Protein AF-A0A815PBP8-F1 (afdb_monomer)

Sequence (137 aa):
MIVTLVQGKPTQVRSSNNIKDYIKHLLSLTGIENEYERFLSFLKIYPPTDNAKMRALYDELFSTNAYVSDRIRLYTKYYTLDEIMELIAFYSSPLGKKSLQIANEINRQIEDIMFTKISDYIFTSAEHGYNIPLTEF

Radius of gyration: 24.68 Å; Cα contacts (8 Å, |Δi|>4): 61; chains: 1; bounding box: 82×46×59 Å

Secondary structure (DSSP, 8-state):
-----------SHHHHHHHHHHHHHHHHHTTHHHHHHHHHHHTT----SS-HHHHHHHHHHHSHHHHHHHHHHHHHHH--HHHHHHHHHHHHSHHHHHHHHHHHHHHHHHHHHHHHHHHHHHHHHHHTT---PPPP-

Mean predicted aligned error: 9.64 Å

Structure (mmCIF, N/CA/C/O backbone):
data_AF-A0A815PBP8-F1
#
_entry.id   AF-A0A815PBP8-F1
#
loop_
_atom_site.group_PDB
_atom_site.id
_atom_site.type_symbol
_atom_site.label_atom_id
_atom_site.label_alt_id
_atom_site.label_comp_id
_atom_site.label_asym_id
_atom_site.label_entity_id
_atom_site.label_seq_id
_atom_site.pdbx_PDB_ins_code
_atom_site.Cartn_x
_atom_site.Cartn_y
_atom_site.Cartn_z
_atom_site.occupancy
_atom_site.B_iso_or_equiv
_atom_site.auth_seq_id
_atom_site.auth_comp_id
_atom_site.auth_asym_id
_atom_site.auth_atom_id
_atom_site.pdbx_PDB_model_num
ATOM 1 N N . MET A 1 1 ? -56.436 -5.225 25.928 1.00 39.22 1 MET A N 1
ATOM 2 C CA . MET A 1 1 ? -56.115 -5.316 24.486 1.00 39.22 1 MET A CA 1
ATOM 3 C C . MET A 1 1 ? -54.902 -4.436 24.234 1.00 39.22 1 MET A C 1
ATOM 5 O O . MET A 1 1 ? -54.788 -3.401 24.873 1.00 39.22 1 MET A O 1
ATOM 9 N N . ILE A 1 2 ? -53.957 -4.933 23.444 1.00 34.34 2 ILE A N 1
ATOM 10 C CA . ILE A 1 2 ? -52.531 -4.578 23.455 1.00 34.34 2 ILE A CA 1
ATOM 11 C C . ILE A 1 2 ? -52.272 -3.177 22.879 1.00 34.34 2 ILE A C 1
ATOM 13 O O . ILE A 1 2 ? -52.795 -2.831 21.824 1.00 34.34 2 ILE A O 1
ATOM 17 N N . VAL A 1 3 ? -51.425 -2.408 23.570 1.00 31.98 3 VAL A N 1
ATOM 18 C CA . VAL A 1 3 ? -50.775 -1.194 23.061 1.00 31.98 3 VAL A CA 1
ATOM 19 C C . VAL A 1 3 ? -49.589 -1.631 22.203 1.00 31.98 3 VAL A C 1
ATOM 21 O O . VAL A 1 3 ? -48.628 -2.204 22.714 1.00 31.98 3 VAL A O 1
ATOM 24 N N . THR A 1 4 ? -49.654 -1.383 20.899 1.00 32.94 4 THR A N 1
ATOM 25 C CA . THR A 1 4 ? -48.548 -1.656 19.976 1.00 32.94 4 THR A CA 1
ATOM 26 C C . THR A 1 4 ? -47.550 -0.500 20.033 1.00 32.94 4 THR A C 1
ATOM 28 O O . THR A 1 4 ? -47.780 0.561 19.458 1.00 32.94 4 THR A O 1
ATOM 31 N N . LEU A 1 5 ? -46.430 -0.695 20.732 1.00 35.72 5 LEU A N 1
ATOM 32 C CA . LEU A 1 5 ? -45.259 0.178 20.643 1.00 35.72 5 LEU A CA 1
ATOM 33 C C . LEU A 1 5 ? -44.449 -0.211 19.400 1.00 35.72 5 LEU A C 1
ATOM 35 O O . LEU A 1 5 ? -43.781 -1.243 19.378 1.00 35.72 5 LEU A O 1
ATOM 39 N N . VAL A 1 6 ? -44.497 0.625 18.364 1.00 41.81 6 VAL A N 1
ATOM 40 C CA . VAL A 1 6 ? -43.566 0.553 17.233 1.00 41.81 6 VAL A CA 1
ATOM 41 C C . VAL A 1 6 ? -42.229 1.128 17.702 1.00 41.81 6 VAL A C 1
ATOM 43 O O . VAL A 1 6 ? -42.050 2.342 17.758 1.00 41.81 6 VAL A O 1
ATOM 46 N N . GLN A 1 7 ? -41.286 0.261 18.074 1.00 38.00 7 GLN A N 1
ATOM 47 C CA . GLN A 1 7 ? -39.897 0.668 18.275 1.00 38.00 7 GLN A CA 1
ATOM 48 C C . GLN A 1 7 ? -39.219 0.860 16.914 1.00 38.00 7 GLN A C 1
ATOM 50 O O . GLN A 1 7 ? -38.917 -0.100 16.205 1.00 38.00 7 GLN A O 1
ATOM 55 N N . GLY A 1 8 ? -38.976 2.119 16.550 1.00 41.03 8 GLY A N 1
ATOM 56 C CA . GLY A 1 8 ? -38.075 2.474 15.459 1.00 41.03 8 GLY A CA 1
ATOM 57 C C . GLY A 1 8 ? -36.637 2.069 15.794 1.00 41.03 8 GLY A C 1
ATOM 58 O O . GLY A 1 8 ? -36.139 2.367 16.877 1.00 41.03 8 GLY A O 1
ATOM 59 N N . LYS A 1 9 ? -35.967 1.384 14.861 1.00 35.22 9 LYS A N 1
ATOM 60 C CA . LYS A 1 9 ? -34.540 1.034 14.937 1.00 35.22 9 LYS A CA 1
ATOM 61 C C . LYS A 1 9 ? -33.655 2.290 14.905 1.00 35.22 9 LYS A C 1
ATOM 63 O O . LYS A 1 9 ? -33.754 3.048 13.941 1.00 35.22 9 LYS A O 1
ATOM 68 N N . PRO A 1 10 ? -32.679 2.436 15.818 1.00 42.66 10 PRO A N 1
ATOM 69 C CA . PRO A 1 10 ? -31.513 3.281 15.610 1.00 42.66 10 PRO A CA 1
ATOM 70 C C . PRO A 1 10 ? -30.263 2.391 15.510 1.00 42.66 10 PRO A C 1
ATOM 72 O O . PRO A 1 10 ? -29.701 1.986 16.527 1.00 42.66 10 PRO A O 1
ATOM 75 N N . THR A 1 11 ? -29.824 2.010 14.303 1.00 41.81 11 THR A N 1
ATOM 76 C CA . THR A 1 11 ? -28.641 1.121 14.175 1.00 41.81 11 THR A CA 1
ATOM 77 C C . THR A 1 11 ? -27.813 1.304 12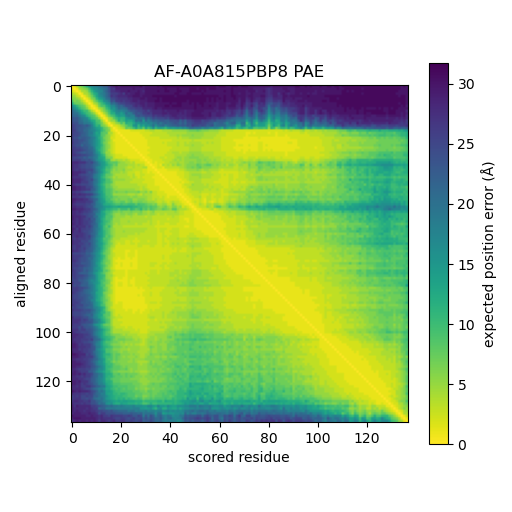.899 1.00 41.81 11 THR A C 1
ATOM 79 O O . THR A 1 11 ? -27.212 0.350 12.425 1.00 41.81 11 THR A O 1
ATOM 82 N N . GLN A 1 12 ? -27.740 2.509 12.322 1.00 45.50 12 GLN A N 1
ATOM 83 C CA . GLN A 1 12 ? -26.859 2.744 11.157 1.00 45.50 12 GLN A CA 1
ATOM 84 C C . GLN A 1 12 ? -25.759 3.794 11.360 1.00 45.50 12 GLN A C 1
ATOM 86 O O . GLN A 1 12 ? -24.785 3.798 10.618 1.00 45.50 12 GLN A O 1
ATOM 91 N N . VAL A 1 13 ? -25.829 4.633 12.398 1.00 43.25 13 VAL A N 1
ATOM 92 C CA . VAL A 1 13 ? -24.839 5.715 12.592 1.00 43.25 13 VAL A CA 1
ATOM 93 C C . VAL A 1 13 ? -23.622 5.270 13.424 1.00 43.25 13 VAL A C 1
ATOM 95 O O . VAL A 1 13 ? -22.549 5.854 13.317 1.00 43.25 13 VAL A O 1
ATOM 98 N N . ARG A 1 14 ? -23.741 4.197 14.223 1.00 41.28 14 ARG A N 1
ATOM 99 C CA . ARG A 1 14 ? -22.658 3.726 15.111 1.00 41.28 14 ARG A CA 1
ATOM 100 C C . ARG A 1 14 ? -21.642 2.793 14.431 1.00 41.28 14 ARG A C 1
ATOM 102 O O . ARG A 1 14 ? -20.503 2.756 14.876 1.00 41.28 14 ARG A O 1
ATOM 109 N N . SER A 1 15 ? -22.016 2.059 13.375 1.00 53.72 15 SER A N 1
ATOM 110 C CA . SER A 1 15 ? -21.113 1.077 12.739 1.00 53.72 15 SER A CA 1
ATOM 111 C C . SER A 1 15 ? -20.171 1.684 11.692 1.00 53.72 15 SER A C 1
ATOM 113 O O . SER A 1 15 ? -19.043 1.219 11.548 1.00 53.72 15 SER A O 1
ATOM 115 N N . SER A 1 16 ? -20.582 2.754 11.003 1.00 56.25 16 SER A N 1
ATOM 116 C CA . SER A 1 16 ? -19.792 3.377 9.929 1.00 56.25 16 SER A CA 1
ATOM 117 C C . SER A 1 16 ? -18.622 4.224 10.437 1.00 56.25 16 SER A C 1
ATOM 119 O O . SER A 1 16 ? -17.589 4.292 9.777 1.00 56.25 16 SER A O 1
ATOM 121 N N . ASN A 1 17 ? -18.741 4.841 11.617 1.00 60.59 17 ASN A N 1
ATOM 122 C CA . ASN A 1 17 ? -17.587 5.458 12.281 1.00 60.59 17 ASN A CA 1
ATOM 123 C C . ASN A 1 17 ? -16.632 4.395 12.839 1.00 60.59 17 ASN A C 1
ATOM 125 O O . ASN A 1 17 ? -15.426 4.590 12.788 1.00 60.59 17 ASN A O 1
ATOM 129 N N . ASN A 1 18 ? -17.159 3.246 13.271 1.00 82.44 18 ASN A N 1
ATOM 130 C CA . ASN A 1 18 ? -16.351 2.173 13.840 1.00 82.44 18 ASN A CA 1
ATOM 131 C C . ASN A 1 18 ? -15.445 1.509 12.785 1.00 82.44 18 ASN A C 1
ATOM 133 O O . ASN A 1 18 ? -14.249 1.346 13.005 1.00 82.44 18 ASN A O 1
ATOM 137 N N . ILE A 1 19 ? -15.976 1.201 11.593 1.00 92.31 19 ILE A N 1
ATOM 138 C CA . ILE A 1 19 ? -15.178 0.549 10.537 1.00 92.31 19 ILE A CA 1
ATOM 139 C C . ILE A 1 19 ? -14.000 1.411 10.060 1.00 92.31 19 ILE A C 1
ATOM 141 O O . ILE A 1 19 ? -12.931 0.877 9.781 1.00 92.31 19 ILE A O 1
ATOM 145 N N . LYS A 1 20 ? -14.146 2.742 10.018 1.00 94.81 20 LYS A N 1
ATOM 146 C CA . LYS A 1 20 ? -13.064 3.643 9.586 1.00 94.81 20 LYS A CA 1
ATOM 147 C C . LYS A 1 20 ? -11.858 3.582 10.517 1.00 94.81 20 LYS A C 1
ATOM 149 O O .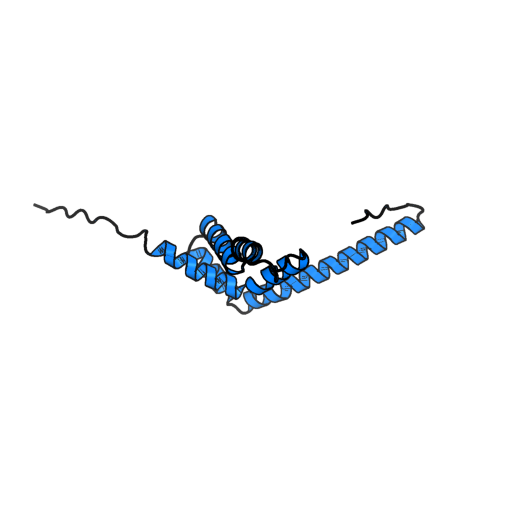 LYS A 1 20 ? -10.728 3.596 10.034 1.00 94.81 20 LYS A O 1
ATOM 154 N N . ASP A 1 21 ? -12.089 3.501 11.823 1.00 95.12 21 ASP A N 1
ATOM 155 C CA . ASP A 1 21 ? -11.011 3.428 12.809 1.00 95.12 21 ASP A CA 1
ATOM 156 C C . ASP A 1 21 ? -10.296 2.071 12.752 1.00 95.12 21 ASP A C 1
ATOM 158 O O . ASP A 1 21 ? -9.066 2.023 12.786 1.00 95.12 21 ASP A O 1
ATOM 162 N N . TYR A 1 22 ? -11.034 0.979 12.530 1.00 96.44 22 TYR A N 1
ATOM 163 C CA . TYR A 1 22 ? -10.425 -0.327 12.261 1.00 96.44 22 TYR A CA 1
ATOM 164 C C . TYR A 1 22 ? -9.622 -0.342 10.958 1.00 96.44 22 TYR A C 1
ATOM 166 O O . TYR A 1 22 ? -8.506 -0.855 10.942 1.00 96.44 22 TYR A O 1
ATOM 174 N N . ILE A 1 23 ? -10.120 0.270 9.880 1.00 97.00 23 ILE A N 1
ATOM 175 C CA . ILE A 1 23 ? -9.353 0.375 8.632 1.00 97.00 23 ILE A CA 1
ATOM 176 C C . ILE A 1 23 ? -8.064 1.174 8.856 1.00 97.00 23 ILE A C 1
ATOM 178 O O . ILE A 1 23 ? -7.010 0.749 8.395 1.00 97.00 23 ILE A O 1
ATOM 182 N N . LYS A 1 24 ? -8.099 2.292 9.593 1.00 95.31 24 LYS A N 1
ATOM 183 C CA . LYS A 1 24 ? -6.872 3.031 9.949 1.00 95.31 24 LYS A CA 1
ATOM 184 C C . LYS A 1 24 ? -5.881 2.148 10.698 1.00 95.31 24 LYS A C 1
ATOM 186 O O . LYS A 1 24 ? -4.694 2.159 10.383 1.00 95.31 24 LYS A O 1
ATOM 191 N N . HIS A 1 25 ? -6.366 1.358 11.653 1.00 95.44 25 HIS A N 1
ATOM 192 C CA . HIS A 1 25 ? -5.517 0.421 12.374 1.00 95.44 25 HIS A CA 1
ATOM 193 C C . HIS A 1 25 ? -4.906 -0.630 11.436 1.00 95.44 25 HIS A C 1
ATOM 195 O O . HIS A 1 25 ? -3.690 -0.817 11.447 1.00 95.44 25 HIS A O 1
ATOM 201 N N . LEU A 1 26 ? -5.708 -1.246 10.564 1.00 96.50 26 LEU A N 1
ATOM 202 C CA . LEU A 1 26 ? -5.230 -2.176 9.540 1.00 96.50 26 LEU A CA 1
ATOM 203 C C . LEU A 1 26 ? -4.132 -1.550 8.667 1.00 96.50 26 LEU A C 1
ATOM 205 O O . LEU A 1 26 ? -3.076 -2.145 8.485 1.00 96.50 26 LEU A O 1
ATOM 209 N N . LEU A 1 27 ? -4.357 -0.333 8.173 1.00 95.25 27 LEU A N 1
ATOM 210 C CA . LEU A 1 27 ? -3.410 0.393 7.328 1.00 95.25 27 LEU A CA 1
ATOM 211 C C . LEU A 1 27 ? -2.072 0.662 8.041 1.00 95.25 27 LEU A C 1
ATOM 213 O O . LEU A 1 27 ? -1.011 0.499 7.431 1.00 95.25 27 LEU A O 1
ATOM 217 N N . SER A 1 28 ? -2.114 0.992 9.336 1.00 93.38 28 SER A N 1
ATOM 218 C CA . SER A 1 28 ? -0.904 1.137 10.159 1.00 93.38 28 SER A CA 1
ATOM 219 C C . SER A 1 28 ? -0.154 -0.189 10.338 1.00 93.38 28 SER A C 1
ATOM 221 O O . SER A 1 28 ? 1.071 -0.221 10.241 1.00 93.38 28 SER A O 1
ATOM 223 N N . LEU A 1 29 ? -0.869 -1.311 10.512 1.00 93.25 29 LEU A N 1
ATOM 224 C CA . LEU A 1 29 ? -0.262 -2.643 10.629 1.00 93.25 29 LEU A CA 1
ATOM 225 C C . LEU A 1 29 ? 0.455 -3.059 9.342 1.00 93.25 29 LEU A C 1
ATOM 227 O O . LEU A 1 29 ? 1.492 -3.717 9.401 1.00 93.25 29 LEU A O 1
ATOM 231 N N . THR A 1 30 ? -0.080 -2.662 8.187 1.00 91.88 30 THR A N 1
ATOM 232 C CA . THR A 1 30 ? 0.527 -2.941 6.881 1.00 91.88 30 THR A CA 1
ATOM 233 C C . THR A 1 30 ? 1.652 -1.970 6.512 1.00 91.88 30 THR A C 1
ATOM 235 O O . THR A 1 30 ? 2.321 -2.186 5.508 1.00 91.88 30 THR A O 1
ATOM 238 N N . GLY A 1 31 ? 1.892 -0.923 7.312 1.00 89.06 31 GLY A N 1
ATOM 239 C CA . GLY A 1 31 ? 2.971 0.044 7.089 1.00 89.06 31 GLY A CA 1
ATOM 240 C C . GLY A 1 31 ? 2.726 0.996 5.916 1.00 89.06 31 GLY A C 1
ATOM 241 O O . GLY A 1 31 ? 3.681 1.390 5.243 1.00 89.06 31 GLY A O 1
ATOM 242 N N . ILE A 1 32 ? 1.463 1.357 5.663 1.00 86.44 32 ILE A N 1
ATOM 243 C CA . ILE A 1 32 ? 1.072 2.091 4.454 1.00 86.44 32 ILE A CA 1
ATOM 244 C C . ILE A 1 32 ? 1.740 3.467 4.326 1.00 86.44 32 ILE A C 1
ATOM 246 O O . ILE A 1 32 ? 1.977 3.934 3.214 1.00 86.44 32 ILE A O 1
ATOM 250 N N . GLU A 1 33 ? 2.059 4.123 5.448 1.00 79.69 33 GLU A N 1
ATOM 251 C CA . GLU A 1 33 ? 2.680 5.449 5.419 1.00 79.69 33 GLU A CA 1
ATOM 252 C C . GLU A 1 33 ? 4.071 5.381 4.777 1.00 79.69 33 GLU A C 1
ATOM 254 O O . GLU A 1 33 ? 4.407 6.201 3.928 1.00 79.69 33 GLU A O 1
ATOM 259 N N . ASN A 1 34 ? 4.847 4.339 5.090 1.00 83.38 34 ASN A N 1
ATOM 260 C CA . ASN A 1 34 ? 6.172 4.141 4.503 1.00 83.38 34 ASN A CA 1
ATOM 261 C C . ASN A 1 34 ? 6.102 3.779 3.013 1.00 83.38 34 ASN A C 1
ATOM 263 O O . ASN A 1 34 ? 6.981 4.165 2.244 1.00 83.38 34 ASN A O 1
ATOM 267 N N . GLU A 1 35 ? 5.088 3.014 2.602 1.00 84.00 35 GLU A N 1
ATOM 268 C CA . GLU A 1 35 ? 4.870 2.650 1.197 1.00 84.00 35 GLU A CA 1
ATOM 269 C C . GLU A 1 35 ? 4.529 3.888 0.361 1.00 84.00 35 GLU A C 1
ATOM 271 O O . GLU A 1 35 ? 5.097 4.096 -0.711 1.00 84.00 35 GLU A O 1
ATOM 276 N N . TYR A 1 36 ? 3.653 4.745 0.880 1.00 89.94 36 TYR A N 1
ATOM 277 C CA . TYR A 1 36 ? 3.204 5.932 0.169 1.00 89.94 36 TYR A CA 1
ATOM 278 C C . TYR A 1 36 ? 4.321 6.968 -0.021 1.00 89.94 36 TYR A C 1
ATOM 280 O O . TYR A 1 36 ? 4.517 7.459 -1.131 1.00 89.94 36 TYR A O 1
ATOM 288 N N . GLU A 1 37 ? 5.127 7.231 1.011 1.00 86.62 37 GLU A N 1
ATOM 289 C CA . GLU A 1 37 ? 6.288 8.130 0.895 1.00 86.62 37 GLU A CA 1
ATOM 290 C C . GLU A 1 37 ? 7.325 7.608 -0.115 1.00 86.62 37 GLU A C 1
ATOM 292 O O . GLU A 1 37 ? 7.895 8.373 -0.902 1.00 86.62 37 GLU A O 1
ATOM 297 N N . ARG A 1 38 ? 7.544 6.284 -0.157 1.00 85.94 38 ARG A N 1
ATOM 298 C CA . ARG A 1 38 ? 8.396 5.654 -1.180 1.00 85.94 38 ARG A CA 1
ATOM 299 C C . ARG A 1 38 ? 7.820 5.829 -2.580 1.00 85.94 38 ARG A C 1
ATOM 301 O O . ARG A 1 38 ? 8.581 6.097 -3.506 1.00 85.94 38 ARG A O 1
ATOM 308 N N . PHE A 1 39 ? 6.505 5.705 -2.736 1.00 87.62 39 PHE A N 1
ATOM 309 C CA . PHE A 1 39 ? 5.829 5.879 -4.018 1.00 87.62 39 PHE A CA 1
ATOM 310 C C . PHE A 1 39 ? 5.943 7.316 -4.543 1.00 87.62 39 PHE A C 1
ATOM 312 O O . PHE A 1 39 ? 6.325 7.517 -5.696 1.00 87.62 39 PHE A O 1
ATOM 319 N N . LEU A 1 40 ? 5.708 8.321 -3.694 1.00 89.75 40 LEU A N 1
ATOM 320 C CA . LEU A 1 40 ? 5.911 9.727 -4.066 1.00 89.75 40 LEU A CA 1
ATOM 321 C C . LEU A 1 40 ? 7.369 10.007 -4.443 1.00 89.75 40 LEU A C 1
ATOM 323 O O . LEU A 1 40 ? 7.635 10.651 -5.459 1.00 89.75 40 LEU A O 1
ATOM 327 N N . SER A 1 41 ? 8.313 9.450 -3.680 1.00 88.81 41 SER A N 1
ATOM 328 C CA . SER A 1 41 ? 9.746 9.573 -3.962 1.00 88.81 41 SER A CA 1
ATOM 329 C C . SER A 1 41 ? 10.130 8.945 -5.304 1.00 88.81 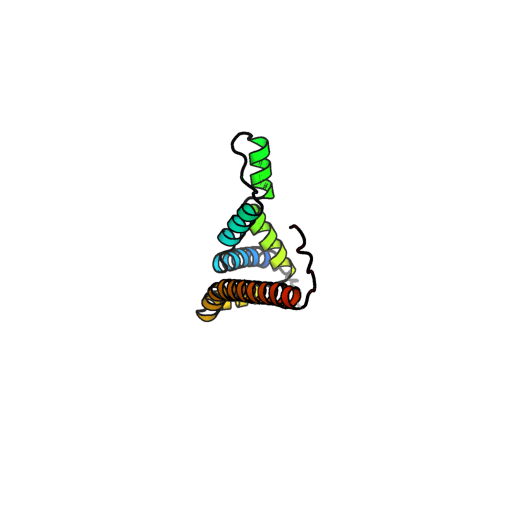41 SER A C 1
ATOM 331 O O . SER A 1 41 ? 10.890 9.543 -6.063 1.00 88.81 41 SER A O 1
ATOM 333 N N . PHE A 1 42 ? 9.584 7.770 -5.628 1.00 86.62 42 PHE A N 1
ATOM 334 C CA . PHE A 1 42 ? 9.788 7.103 -6.916 1.00 86.62 42 PHE A CA 1
ATOM 335 C C . PHE A 1 42 ? 9.276 7.956 -8.086 1.00 86.62 42 PHE A C 1
ATOM 337 O O . PHE A 1 42 ? 9.965 8.103 -9.094 1.00 86.62 42 PHE A O 1
ATOM 344 N N . LEU A 1 43 ? 8.109 8.587 -7.925 1.00 88.81 43 LEU A N 1
ATOM 345 C CA . LEU A 1 43 ? 7.530 9.495 -8.919 1.00 88.81 43 LEU A CA 1
ATOM 346 C C . LEU A 1 43 ? 8.175 10.890 -8.942 1.00 88.81 43 LEU A C 1
ATOM 348 O O . LEU A 1 43 ? 7.786 11.722 -9.761 1.00 88.81 43 LEU A O 1
ATOM 352 N N . LYS A 1 44 ? 9.155 11.156 -8.068 1.00 89.88 44 LYS A N 1
ATOM 353 C CA . LYS A 1 44 ? 9.802 12.468 -7.898 1.00 89.88 44 LYS A CA 1
ATOM 354 C C . LYS A 1 44 ? 8.801 13.588 -7.576 1.00 89.88 44 LYS A C 1
ATOM 356 O O . LYS A 1 44 ? 8.982 14.735 -7.987 1.00 89.88 44 LYS A O 1
ATOM 361 N N . ILE A 1 45 ? 7.739 13.253 -6.846 1.00 88.81 45 ILE A N 1
ATOM 362 C CA . ILE A 1 45 ? 6.733 14.197 -6.359 1.00 88.81 45 ILE A CA 1
ATOM 363 C C . ILE A 1 45 ? 7.169 14.652 -4.966 1.00 88.81 45 ILE A C 1
ATOM 365 O O . ILE A 1 45 ? 7.200 13.856 -4.032 1.00 88.81 45 ILE A O 1
ATOM 369 N N . TYR A 1 46 ? 7.516 15.933 -4.835 1.00 89.19 46 TYR A N 1
ATOM 370 C CA . TYR A 1 46 ? 8.022 16.513 -3.590 1.00 89.19 46 TYR A CA 1
ATOM 371 C C . TYR A 1 46 ? 7.228 17.763 -3.199 1.00 89.19 46 TYR A C 1
ATOM 373 O O . TYR A 1 46 ? 6.762 18.492 -4.083 1.00 89.19 46 TYR A O 1
ATOM 381 N N . PRO A 1 47 ? 7.093 18.050 -1.891 1.00 89.94 47 PRO A N 1
ATOM 382 C CA . PRO A 1 47 ? 6.408 19.246 -1.433 1.00 89.94 47 PRO A CA 1
ATOM 383 C C . PRO A 1 47 ? 7.170 20.498 -1.895 1.00 89.94 47 PRO A C 1
ATOM 385 O O . PRO A 1 47 ? 8.372 20.613 -1.639 1.00 89.94 47 PRO A O 1
ATOM 388 N N . PRO A 1 48 ? 6.501 21.467 -2.539 1.00 91.94 48 PRO A N 1
ATOM 389 C CA . PRO A 1 48 ? 7.144 22.708 -2.948 1.00 91.94 48 PRO A CA 1
ATOM 390 C C . PRO A 1 48 ? 7.500 23.557 -1.718 1.00 91.94 48 PRO A C 1
ATOM 392 O O . PRO A 1 48 ? 6.705 23.681 -0.781 1.00 91.94 48 PRO A O 1
ATOM 395 N N . THR A 1 49 ? 8.690 24.160 -1.725 1.00 91.19 49 THR A N 1
ATOM 396 C CA . THR A 1 49 ? 9.218 24.952 -0.598 1.00 91.19 49 THR A CA 1
ATOM 397 C C . THR A 1 49 ? 8.920 26.444 -0.716 1.00 91.19 49 THR A C 1
ATOM 399 O O . THR A 1 49 ? 8.698 27.103 0.295 1.00 91.19 49 THR A O 1
ATOM 402 N N . ASP A 1 50 ? 8.837 26.968 -1.942 1.00 93.56 50 ASP A N 1
ATOM 403 C CA . ASP A 1 50 ? 8.922 28.420 -2.177 1.00 93.56 50 ASP A CA 1
ATOM 404 C C . ASP A 1 50 ? 7.572 29.064 -2.536 1.00 93.56 50 ASP A C 1
ATOM 406 O O . ASP A 1 50 ? 7.477 30.268 -2.768 1.00 93.56 50 ASP A O 1
ATOM 410 N N . ASN A 1 51 ? 6.497 28.272 -2.606 1.00 95.06 51 ASN A N 1
ATOM 411 C CA . ASN A 1 51 ? 5.177 28.750 -3.009 1.00 95.06 51 ASN A CA 1
ATOM 412 C C . ASN A 1 51 ? 4.078 28.170 -2.116 1.00 95.06 51 ASN A C 1
ATOM 414 O O . ASN A 1 51 ? 3.687 27.013 -2.259 1.00 95.06 51 ASN A O 1
ATOM 418 N N . ALA A 1 52 ? 3.526 29.012 -1.240 1.00 95.00 52 ALA A N 1
ATOM 419 C CA . ALA A 1 52 ? 2.497 28.618 -0.280 1.00 95.00 52 ALA A CA 1
ATOM 420 C C . ALA A 1 52 ? 1.207 28.082 -0.932 1.00 95.00 52 ALA A C 1
ATOM 422 O O . ALA A 1 52 ? 0.592 27.166 -0.394 1.00 95.00 52 ALA A O 1
ATOM 423 N N . LYS A 1 53 ? 0.803 28.604 -2.101 1.00 94.88 53 LYS A N 1
ATOM 424 C CA . LYS A 1 53 ? -0.393 28.115 -2.813 1.00 94.88 53 LYS A CA 1
ATOM 425 C C . LYS A 1 53 ? -0.163 26.721 -3.389 1.00 94.88 53 LYS A C 1
ATOM 427 O O . LYS A 1 53 ? -1.018 25.855 -3.247 1.00 94.88 53 LYS A O 1
ATOM 432 N N . MET A 1 54 ? 1.002 26.500 -3.998 1.00 93.12 54 MET A N 1
ATOM 433 C CA . MET A 1 54 ? 1.375 25.174 -4.495 1.00 93.12 54 MET A CA 1
ATOM 434 C C . MET A 1 54 ? 1.588 24.186 -3.351 1.00 93.12 54 MET A C 1
ATOM 436 O O . MET A 1 54 ? 1.236 23.020 -3.487 1.00 93.12 54 MET A O 1
ATOM 440 N N . ARG A 1 55 ? 2.109 24.645 -2.208 1.00 93.44 55 ARG A N 1
ATOM 441 C CA . ARG A 1 55 ? 2.239 23.813 -1.011 1.00 93.44 55 ARG A CA 1
ATOM 442 C C . ARG A 1 55 ? 0.878 23.381 -0.477 1.00 93.44 55 ARG A C 1
ATOM 444 O O . ARG A 1 55 ? 0.700 22.203 -0.206 1.00 93.44 55 ARG A O 1
ATOM 451 N N . ALA A 1 56 ? -0.087 24.294 -0.407 1.00 93.56 56 ALA A N 1
ATOM 452 C CA . ALA A 1 56 ? -1.447 23.955 0.001 1.00 93.56 56 ALA A CA 1
ATOM 453 C C . ALA A 1 56 ? -2.091 22.921 -0.941 1.00 93.56 56 ALA A C 1
ATOM 455 O O . ALA A 1 56 ? -2.667 21.948 -0.466 1.00 93.56 56 ALA A O 1
ATOM 456 N N . LEU A 1 57 ? -1.935 23.086 -2.261 1.00 92.94 57 LEU A N 1
ATOM 457 C CA . LEU A 1 57 ? -2.435 22.118 -3.244 1.00 92.94 57 LEU A CA 1
ATOM 458 C C . LEU A 1 57 ? -1.742 20.751 -3.118 1.00 92.94 57 LEU A C 1
ATOM 460 O O . LEU A 1 57 ? -2.390 19.714 -3.229 1.00 92.94 57 LEU 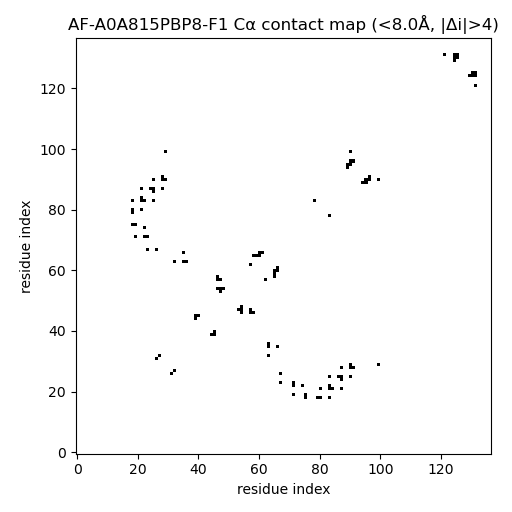A O 1
ATOM 464 N N . TYR A 1 58 ? -0.431 20.741 -2.862 1.00 92.81 58 TYR A N 1
ATOM 465 C CA . TYR A 1 58 ? 0.304 19.511 -2.581 1.00 92.81 58 TYR A CA 1
ATOM 466 C C . TYR A 1 58 ? -0.246 18.810 -1.338 1.00 92.81 58 TYR A C 1
ATOM 468 O O . TYR A 1 58 ? -0.523 17.617 -1.383 1.00 92.81 58 TYR A O 1
ATOM 476 N N . ASP A 1 59 ? -0.430 19.537 -0.236 1.00 91.19 59 ASP A N 1
ATOM 477 C CA . ASP A 1 59 ? -0.922 18.958 1.014 1.00 91.19 59 ASP A CA 1
ATOM 478 C C . ASP A 1 59 ? -2.369 18.439 0.859 1.00 91.19 59 ASP A C 1
ATOM 480 O O . ASP A 1 59 ? -2.733 17.424 1.455 1.00 91.19 59 ASP A O 1
ATOM 484 N N . GLU A 1 60 ? -3.187 19.075 0.017 1.00 91.06 60 GLU A N 1
ATOM 485 C CA . GLU A 1 60 ? -4.539 18.610 -0.315 1.00 91.06 60 GLU A CA 1
ATOM 486 C C . GLU A 1 60 ? -4.534 17.290 -1.102 1.00 91.06 60 GLU A C 1
ATOM 488 O O . GLU A 1 60 ? -5.307 16.388 -0.785 1.00 91.06 60 GLU A O 1
ATOM 493 N N . LEU A 1 61 ? -3.667 17.165 -2.111 1.00 89.69 61 LEU A N 1
ATOM 494 C CA . LEU A 1 61 ? -3.696 16.042 -3.057 1.00 89.69 61 LEU A CA 1
ATOM 495 C C . LEU A 1 61 ? -2.780 14.881 -2.669 1.00 89.69 61 LEU A C 1
ATOM 497 O O . LEU A 1 61 ? -3.098 13.725 -2.935 1.00 89.69 61 LEU A O 1
ATOM 501 N N . PHE A 1 62 ? -1.629 15.190 -2.079 1.00 90.94 62 PHE A N 1
ATOM 502 C CA . PHE A 1 62 ? -0.528 14.250 -1.904 1.00 90.94 62 PHE A CA 1
ATOM 503 C C . PHE A 1 62 ? -0.138 14.027 -0.446 1.00 90.94 62 PHE A C 1
ATOM 505 O O . PHE A 1 62 ? 0.771 13.238 -0.202 1.00 90.94 62 PHE A O 1
ATOM 512 N N . SER A 1 63 ? -0.803 14.644 0.535 1.00 88.50 63 SER A N 1
ATOM 513 C CA . SER A 1 63 ? -0.509 14.331 1.938 1.00 88.50 63 SER A CA 1
ATOM 514 C C . SER A 1 63 ? -0.845 12.881 2.289 1.00 88.50 63 SER A C 1
ATOM 516 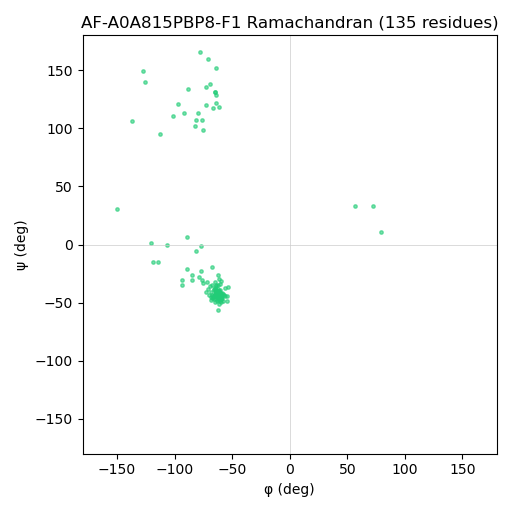O O . SER A 1 63 ? -1.782 12.278 1.760 1.00 88.50 63 SER A O 1
ATOM 518 N N . THR A 1 64 ? -0.129 12.337 3.273 1.00 88.25 64 THR A N 1
ATOM 519 C CA . THR A 1 64 ? -0.426 11.024 3.861 1.00 88.25 64 THR A CA 1
ATOM 520 C C . THR A 1 64 ? -1.884 10.936 4.330 1.00 88.25 64 THR A C 1
ATOM 522 O O . THR A 1 64 ? -2.531 9.907 4.165 1.00 88.25 64 THR A O 1
ATOM 525 N N . ASN A 1 65 ? -2.440 12.034 4.857 1.00 89.31 65 ASN A N 1
ATOM 526 C CA . ASN A 1 65 ? -3.836 12.100 5.293 1.00 89.31 65 ASN A CA 1
ATOM 527 C C . ASN A 1 65 ? -4.825 11.952 4.130 1.00 89.31 65 ASN A C 1
ATOM 529 O O . ASN A 1 65 ? -5.805 11.214 4.263 1.00 89.31 65 ASN A O 1
ATOM 533 N N . ALA A 1 66 ? -4.574 12.629 3.004 1.00 89.56 66 ALA A N 1
ATOM 534 C CA . ALA A 1 66 ? -5.388 12.494 1.797 1.00 89.56 66 ALA A CA 1
ATOM 535 C C . ALA A 1 66 ? -5.368 11.042 1.301 1.00 89.56 66 ALA A C 1
ATOM 537 O O . ALA A 1 66 ? -6.420 10.426 1.116 1.00 89.56 66 ALA A O 1
ATOM 538 N N . TYR A 1 67 ? -4.178 10.446 1.236 1.00 91.69 67 TYR A N 1
ATOM 539 C CA . TYR A 1 67 ? -4.005 9.062 0.815 1.00 91.69 67 TYR A CA 1
ATOM 540 C C . TYR A 1 67 ? -4.697 8.048 1.738 1.00 91.69 67 TYR A C 1
ATOM 542 O O . TYR A 1 67 ? -5.418 7.160 1.276 1.00 91.69 67 TYR A O 1
ATOM 550 N N . VAL A 1 68 ? -4.549 8.192 3.059 1.00 92.50 68 VAL A N 1
ATOM 551 C CA . VAL A 1 68 ? -5.234 7.338 4.043 1.00 92.50 68 VAL A CA 1
ATOM 552 C C . VAL A 1 68 ? -6.752 7.477 3.921 1.00 92.50 68 VAL A C 1
ATOM 554 O O . VAL A 1 68 ? -7.461 6.473 3.981 1.00 92.50 68 VAL A O 1
ATOM 557 N N . SER A 1 69 ? -7.269 8.689 3.704 1.00 92.56 69 SER A N 1
ATOM 558 C CA . SER A 1 69 ? -8.701 8.923 3.480 1.00 92.56 69 SER A CA 1
ATOM 559 C C . SER A 1 69 ? -9.217 8.173 2.245 1.00 92.56 69 SER A C 1
ATOM 561 O O . SER A 1 69 ? -10.242 7.483 2.314 1.00 92.56 69 SER A O 1
ATOM 563 N N . ASP A 1 70 ? -8.473 8.219 1.139 1.00 93.31 70 ASP A N 1
ATOM 564 C CA . ASP A 1 70 ? -8.804 7.483 -0.082 1.00 93.31 70 ASP A CA 1
ATOM 565 C C . ASP A 1 70 ? -8.778 5.969 0.120 1.00 93.31 70 ASP A C 1
ATOM 567 O O . ASP A 1 70 ? -9.700 5.266 -0.310 1.00 93.31 70 ASP A O 1
ATOM 571 N N . ARG A 1 71 ? -7.779 5.458 0.844 1.00 94.31 71 ARG A N 1
ATOM 572 C CA . ARG A 1 71 ? -7.706 4.040 1.215 1.00 94.31 71 ARG A CA 1
ATOM 573 C C . ARG A 1 71 ? -8.902 3.645 2.077 1.00 94.31 71 ARG A C 1
ATOM 575 O O . ARG A 1 71 ? -9.563 2.664 1.757 1.00 94.31 71 ARG A O 1
ATOM 582 N N . ILE A 1 72 ? -9.259 4.423 3.099 1.00 95.50 72 ILE A N 1
ATOM 583 C CA . ILE A 1 72 ? -10.444 4.154 3.932 1.00 95.50 72 ILE A CA 1
ATOM 584 C C . ILE A 1 72 ? -11.707 4.060 3.076 1.00 95.50 72 ILE A C 1
ATOM 586 O O . ILE A 1 72 ? -12.503 3.133 3.255 1.00 95.50 72 ILE A O 1
ATOM 590 N N . ARG A 1 73 ? -11.889 4.981 2.125 1.00 95.25 73 ARG A N 1
ATOM 591 C CA . ARG A 1 73 ? -13.026 4.960 1.197 1.00 95.25 73 ARG A CA 1
ATOM 592 C C . ARG A 1 73 ? -13.050 3.681 0.358 1.00 95.25 73 ARG A C 1
ATOM 594 O O . ARG A 1 73 ? -14.115 3.085 0.214 1.00 95.25 73 ARG A O 1
ATOM 601 N N . LEU A 1 74 ? -11.904 3.246 -0.167 1.00 96.50 74 LEU A N 1
ATOM 602 C CA . LEU A 1 74 ? -11.799 2.009 -0.946 1.00 96.50 74 LEU A CA 1
ATOM 603 C C . LEU A 1 74 ? -12.089 0.769 -0.098 1.00 96.50 74 LEU A C 1
ATOM 605 O O . LEU A 1 74 ? -12.898 -0.058 -0.502 1.00 96.50 74 LEU A O 1
ATOM 609 N N . TYR A 1 75 ? -11.500 0.657 1.092 1.00 97.00 75 TYR A N 1
ATOM 610 C CA . TYR A 1 75 ? -11.752 -0.483 1.974 1.00 97.00 75 TYR A CA 1
ATOM 611 C C . TYR A 1 75 ? -13.222 -0.547 2.400 1.00 97.00 75 TYR A C 1
ATOM 613 O O . TYR A 1 75 ? -13.831 -1.602 2.298 1.00 97.00 75 TYR A O 1
ATOM 621 N N . THR A 1 76 ? -13.831 0.587 2.761 1.00 95.69 76 THR A N 1
ATOM 622 C CA . THR A 1 76 ? -15.261 0.645 3.130 1.00 95.69 76 THR A CA 1
ATOM 623 C C . THR A 1 76 ? -16.184 0.240 1.971 1.00 95.69 76 THR A C 1
ATOM 625 O O . THR A 1 76 ? -17.304 -0.206 2.200 1.00 95.69 76 THR A O 1
ATOM 628 N N . LYS A 1 77 ? -15.741 0.405 0.716 1.00 96.62 77 LYS A N 1
ATOM 629 C CA . LYS A 1 77 ? -16.510 0.009 -0.471 1.00 96.62 77 LYS A CA 1
ATOM 630 C C . LYS A 1 77 ? -16.512 -1.506 -0.695 1.00 96.62 77 LYS A C 1
ATOM 632 O O . LYS A 1 77 ? -17.490 -2.015 -1.235 1.00 96.62 77 LYS A O 1
ATOM 637 N N . TYR A 1 78 ? -15.429 -2.195 -0.340 1.00 97.69 78 TYR A N 1
ATOM 638 C CA . TYR A 1 78 ? -15.217 -3.599 -0.712 1.00 97.69 78 TYR A CA 1
ATOM 639 C C . TYR A 1 78 ? -15.201 -4.574 0.463 1.00 97.69 78 TYR A C 1
ATOM 641 O O . TYR A 1 78 ? -15.333 -5.767 0.224 1.00 97.69 78 TYR A O 1
ATOM 649 N N . TYR A 1 79 ? -15.065 -4.085 1.694 1.00 96.06 79 TYR A N 1
ATOM 650 C CA . TYR A 1 79 ? -14.984 -4.914 2.889 1.00 96.06 79 TYR A CA 1
ATOM 651 C C . TYR A 1 79 ? -16.034 -4.509 3.918 1.00 96.06 79 TYR A C 1
ATOM 653 O O . TYR A 1 79 ? -16.293 -3.329 4.174 1.00 96.06 79 TYR A O 1
ATOM 661 N N . THR A 1 80 ? -16.607 -5.522 4.544 1.00 96.12 80 THR A N 1
ATOM 662 C CA . THR A 1 80 ? -17.428 -5.420 5.743 1.00 96.12 80 THR A CA 1
ATOM 663 C C . THR A 1 80 ? -16.556 -5.244 6.986 1.00 96.12 80 THR A C 1
ATOM 665 O O . THR A 1 80 ? -15.345 -5.458 6.963 1.00 96.12 80 THR A O 1
ATOM 668 N N . LEU A 1 81 ? -17.170 -4.848 8.104 1.00 95.25 81 LEU A N 1
ATOM 669 C CA . LEU A 1 81 ? -16.449 -4.697 9.369 1.00 95.25 81 LEU A CA 1
ATOM 670 C C . LEU A 1 81 ? -15.802 -6.014 9.823 1.00 95.25 81 LEU A C 1
ATOM 672 O O . LEU A 1 81 ? -14.651 -5.994 10.250 1.00 95.25 81 LEU A O 1
ATOM 676 N N . ASP A 1 82 ? -16.518 -7.132 9.699 1.00 96.12 82 ASP A N 1
ATOM 677 C CA . ASP A 1 82 ? -16.028 -8.441 10.138 1.00 96.12 82 ASP A CA 1
ATOM 678 C C . ASP A 1 82 ? -14.795 -8.864 9.323 1.00 96.12 82 ASP A C 1
ATOM 680 O O . ASP A 1 82 ? -13.782 -9.251 9.900 1.00 96.12 82 ASP A O 1
ATOM 684 N N . GLU A 1 83 ? -14.806 -8.656 8.003 1.00 97.56 83 GLU A N 1
ATOM 685 C CA . GLU A 1 83 ? -13.644 -8.923 7.140 1.00 97.56 83 GLU A CA 1
ATOM 686 C C . GLU A 1 83 ? -12.447 -8.023 7.485 1.00 97.56 83 GLU A C 1
ATOM 688 O O . GLU A 1 83 ? -11.308 -8.489 7.524 1.00 97.56 83 GLU A O 1
ATOM 693 N N . ILE A 1 84 ? -12.674 -6.739 7.794 1.00 98.06 84 ILE A N 1
ATOM 694 C CA . ILE A 1 84 ? -11.600 -5.855 8.279 1.00 98.06 84 ILE A CA 1
ATOM 695 C C . ILE A 1 84 ? -11.013 -6.385 9.591 1.00 98.06 84 ILE A C 1
ATOM 697 O O . ILE A 1 84 ? -9.794 -6.370 9.769 1.00 98.06 84 ILE A O 1
ATOM 701 N N . MET A 1 85 ? -11.852 -6.860 10.512 1.00 96.62 85 MET A N 1
ATOM 702 C CA . MET A 1 85 ? -11.395 -7.424 11.781 1.00 96.62 85 MET A CA 1
ATOM 703 C C . MET A 1 85 ? -10.600 -8.720 11.583 1.00 96.62 85 MET A C 1
ATOM 705 O O . MET A 1 85 ? -9.580 -8.908 12.248 1.00 96.62 85 MET A O 1
ATOM 709 N N . GLU A 1 86 ? -10.998 -9.577 10.643 1.00 98.06 86 GLU A N 1
ATOM 710 C CA . GLU A 1 86 ? -10.237 -10.773 10.268 1.00 98.06 86 GLU A CA 1
ATOM 711 C C . GLU A 1 86 ? -8.873 -10.419 9.661 1.00 98.06 86 GLU A C 1
ATOM 713 O O . GLU A 1 86 ? -7.856 -11.001 10.049 1.00 98.06 86 GLU A O 1
ATOM 718 N N . LEU A 1 87 ? -8.812 -9.412 8.782 1.00 97.88 87 LEU A N 1
ATOM 719 C CA . LEU A 1 87 ? -7.548 -8.911 8.235 1.00 97.88 87 LEU A CA 1
ATOM 720 C C . LEU A 1 87 ? -6.634 -8.371 9.340 1.00 97.88 87 LEU A C 1
ATOM 722 O O . LEU A 1 87 ? -5.443 -8.681 9.361 1.00 97.88 87 LEU A O 1
ATOM 726 N N . ILE A 1 88 ? -7.176 -7.607 10.292 1.00 97.69 88 ILE A N 1
ATOM 727 C CA . ILE A 1 88 ? -6.418 -7.113 11.451 1.00 97.69 88 ILE A CA 1
ATOM 728 C C . ILE A 1 88 ? -5.871 -8.279 12.272 1.00 97.69 88 ILE A C 1
ATOM 730 O O . ILE A 1 88 ? -4.690 -8.272 12.626 1.00 97.69 88 ILE A O 1
ATOM 734 N N . ALA A 1 89 ? -6.697 -9.287 12.562 1.00 97.81 89 ALA A N 1
ATOM 735 C CA . ALA A 1 89 ? -6.275 -10.466 13.310 1.00 97.81 89 ALA A CA 1
ATOM 736 C C . ALA A 1 89 ? -5.145 -11.210 12.584 1.00 97.81 89 ALA A C 1
ATOM 738 O O . ALA A 1 89 ? -4.131 -11.558 13.198 1.00 97.81 89 ALA A O 1
ATOM 739 N N . PHE A 1 90 ? -5.269 -11.381 11.266 1.00 98.12 90 PHE A N 1
ATOM 740 C CA . PHE A 1 90 ? -4.239 -11.996 10.442 1.00 98.12 90 PHE A CA 1
ATOM 741 C C . PHE A 1 90 ? -2.934 -11.194 10.464 1.00 98.12 90 P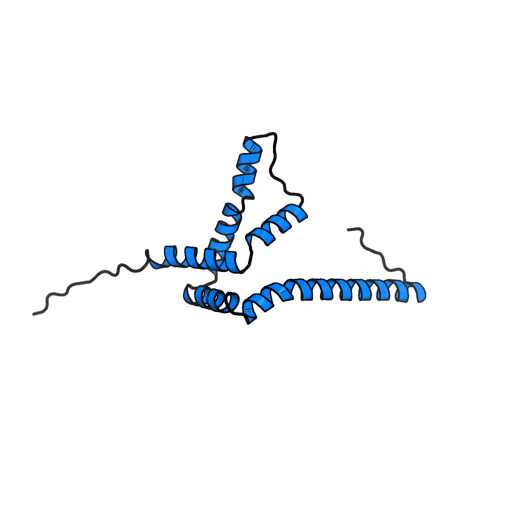HE A C 1
ATOM 743 O O . PHE A 1 90 ? -1.904 -11.739 10.865 1.00 98.12 90 PHE A O 1
ATOM 750 N N . TYR A 1 91 ? -2.951 -9.907 10.103 1.00 97.00 91 TYR A N 1
ATOM 751 C CA . TYR A 1 91 ? -1.739 -9.078 10.039 1.00 97.00 91 TYR A CA 1
ATOM 752 C C . TYR A 1 91 ? -1.109 -8.806 11.413 1.00 97.00 91 TYR A C 1
ATOM 754 O O . TYR A 1 91 ? 0.087 -8.530 11.499 1.00 97.00 91 TYR A O 1
ATOM 762 N N . SER A 1 92 ? -1.866 -8.964 12.499 1.00 96.38 92 SER A N 1
ATOM 763 C CA . SER A 1 92 ? -1.331 -8.928 13.866 1.00 96.38 92 SER A CA 1
ATOM 764 C C . SER A 1 92 ? -0.611 -10.220 14.273 1.00 96.38 92 SER A C 1
ATOM 766 O O . SER A 1 92 ? 0.236 -10.192 15.173 1.00 96.38 92 SER A O 1
ATOM 768 N N . SER A 1 93 ? -0.915 -11.349 13.626 1.00 97.62 93 SER A N 1
ATOM 769 C CA . SER A 1 93 ? -0.317 -12.655 13.927 1.00 97.62 93 SER A CA 1
ATOM 770 C C . SER A 1 93 ? 1.162 -12.747 13.503 1.00 97.62 93 SER A C 1
ATOM 772 O O . SER A 1 93 ? 1.604 -12.008 12.617 1.00 97.62 93 SER A O 1
ATOM 774 N N . PRO A 1 94 ? 1.951 -13.687 14.069 1.00 97.38 94 PRO A N 1
ATOM 775 C CA . PRO A 1 94 ? 3.324 -13.930 13.618 1.00 97.38 94 PRO A CA 1
ATOM 776 C C . PRO A 1 94 ? 3.420 -14.252 12.122 1.00 97.38 94 PRO A C 1
ATOM 778 O O . PRO A 1 94 ? 4.346 -13.798 11.452 1.00 97.38 94 PRO A O 1
ATOM 781 N N . LEU A 1 95 ? 2.449 -15.006 11.591 1.00 96.31 95 LEU A N 1
ATOM 782 C CA . LEU A 1 95 ? 2.412 -15.350 10.174 1.00 96.31 95 LEU A CA 1
ATOM 783 C C . LEU A 1 95 ? 2.120 -14.120 9.313 1.00 96.31 95 LEU A C 1
ATOM 785 O O . LEU A 1 95 ? 2.860 -13.879 8.369 1.00 96.31 95 LEU A O 1
ATOM 789 N N . GLY A 1 96 ? 1.116 -13.311 9.657 1.00 95.94 96 GLY A N 1
ATOM 790 C CA . GLY A 1 96 ? 0.780 -12.108 8.888 1.00 95.94 96 GLY A CA 1
ATOM 791 C C . GLY A 1 96 ? 1.918 -11.087 8.853 1.00 95.94 96 GLY A C 1
ATOM 792 O O . GLY A 1 96 ? 2.231 -10.550 7.791 1.00 95.94 96 GLY A O 1
ATOM 793 N N . LYS A 1 97 ? 2.625 -10.895 9.974 1.00 93.75 97 LYS A N 1
ATOM 794 C CA . LYS A 1 97 ? 3.845 -10.069 10.015 1.00 93.75 97 LYS A CA 1
ATOM 795 C C . LYS A 1 97 ? 4.942 -10.622 9.106 1.00 93.75 97 LYS A C 1
ATOM 797 O O . LYS A 1 97 ? 5.549 -9.866 8.350 1.00 93.75 97 LYS A O 1
ATOM 802 N N . LYS A 1 98 ? 5.171 -11.941 9.138 1.00 94.88 98 LYS A N 1
ATOM 803 C CA . LYS A 1 98 ? 6.132 -12.608 8.249 1.00 94.88 98 LYS A CA 1
ATOM 804 C C . LYS A 1 98 ? 5.729 -12.465 6.779 1.00 94.88 98 LYS A C 1
ATOM 806 O O . LYS A 1 98 ? 6.596 -12.208 5.952 1.00 94.88 98 LYS A O 1
ATOM 811 N N . SER A 1 99 ? 4.443 -12.584 6.454 1.00 93.56 99 SER A N 1
ATOM 812 C CA . SER A 1 99 ? 3.923 -12.389 5.097 1.00 93.56 99 SER A CA 1
ATOM 813 C C . SER A 1 99 ? 4.213 -10.982 4.576 1.00 93.56 99 SER A C 1
ATOM 815 O O . SER A 1 99 ? 4.697 -10.859 3.456 1.00 93.56 99 SER A O 1
ATOM 817 N N . LEU A 1 100 ? 4.004 -9.937 5.387 1.00 90.31 100 LEU A N 1
ATOM 818 C CA . LEU A 1 100 ? 4.338 -8.555 5.008 1.00 90.31 100 LEU A CA 1
ATOM 819 C C . LEU A 1 100 ? 5.841 -8.369 4.756 1.00 90.31 100 LEU A C 1
ATOM 821 O O . LEU A 1 100 ? 6.236 -7.742 3.777 1.00 90.31 100 LEU A O 1
ATOM 825 N N . GLN A 1 101 ? 6.686 -8.930 5.622 1.00 88.12 101 GLN A N 1
ATOM 826 C CA . GLN A 1 101 ? 8.141 -8.813 5.491 1.00 88.12 101 GLN A CA 1
ATOM 827 C C . GLN A 1 101 ? 8.673 -9.555 4.261 1.00 88.12 101 GLN A C 1
ATOM 829 O O . GLN A 1 101 ? 9.484 -9.016 3.511 1.00 88.12 101 GLN A O 1
ATOM 834 N N . ILE A 1 102 ? 8.214 -10.789 4.053 1.00 93.19 102 ILE A N 1
ATOM 835 C CA . ILE A 1 102 ? 8.729 -11.667 3.002 1.00 93.19 102 ILE A CA 1
ATOM 836 C C . ILE A 1 102 ? 8.159 -11.314 1.629 1.00 93.19 102 ILE A C 1
ATOM 838 O O . ILE A 1 102 ? 8.855 -11.525 0.645 1.00 93.19 102 ILE A O 1
ATOM 842 N N . ALA A 1 103 ? 6.954 -10.744 1.526 1.00 88.19 103 ALA A N 1
ATOM 843 C CA . ALA A 1 103 ? 6.383 -10.357 0.232 1.00 88.19 103 ALA A CA 1
ATOM 844 C C . ALA A 1 103 ? 7.322 -9.437 -0.570 1.00 88.19 103 ALA A C 1
ATOM 846 O O . ALA A 1 103 ? 7.567 -9.680 -1.749 1.00 88.19 103 ALA A O 1
ATOM 847 N N . ASN A 1 104 ? 7.920 -8.440 0.090 1.00 81.69 104 ASN A N 1
ATOM 848 C CA . ASN A 1 104 ? 8.888 -7.542 -0.546 1.00 81.69 104 ASN A CA 1
ATOM 849 C C . ASN A 1 104 ? 10.164 -8.268 -0.992 1.00 81.69 104 ASN A C 1
ATOM 851 O O . ASN A 1 104 ? 10.725 -7.949 -2.037 1.00 81.69 104 ASN A O 1
ATOM 855 N N . GLU A 1 105 ? 10.623 -9.237 -0.202 1.00 88.19 105 GLU A N 1
ATOM 856 C CA . GLU A 1 105 ? 11.829 -10.006 -0.505 1.00 88.19 105 GLU A CA 1
ATOM 857 C C . GLU A 1 105 ? 11.601 -10.989 -1.660 1.00 88.19 105 GLU A C 1
ATOM 859 O O . GLU A 1 105 ? 12.426 -11.078 -2.562 1.00 88.19 105 GLU A O 1
ATOM 864 N N . ILE A 1 106 ? 10.445 -11.660 -1.689 1.00 91.94 106 ILE A N 1
ATOM 865 C CA . ILE A 1 106 ? 10.044 -12.524 -2.804 1.00 91.94 106 ILE A CA 1
ATOM 866 C C . ILE A 1 106 ? 9.955 -11.715 -4.098 1.00 91.94 106 ILE A C 1
ATOM 868 O O . ILE A 1 106 ? 10.495 -12.150 -5.110 1.00 91.94 106 ILE A O 1
ATOM 872 N N . ASN A 1 107 ? 9.313 -10.542 -4.072 1.00 87.50 107 ASN A N 1
ATOM 873 C CA . ASN A 1 107 ? 9.193 -9.702 -5.264 1.00 87.50 107 ASN A CA 1
ATOM 874 C C . ASN A 1 107 ? 10.569 -9.299 -5.809 1.00 87.50 107 ASN A C 1
ATOM 876 O O . ASN A 1 107 ? 10.810 -9.468 -7.000 1.00 87.50 107 ASN A O 1
ATOM 880 N N . ARG A 1 108 ? 11.497 -8.876 -4.939 1.00 88.12 108 ARG A N 1
ATOM 881 C CA . ARG A 1 108 ? 12.872 -8.553 -5.348 1.00 88.12 108 ARG A CA 1
ATOM 882 C C . ARG A 1 108 ? 13.584 -9.755 -5.970 1.00 88.12 108 ARG A C 1
ATOM 884 O O . ARG A 1 108 ? 14.181 -9.632 -7.030 1.00 88.12 108 ARG A O 1
ATOM 891 N N . GLN A 1 109 ? 13.486 -10.931 -5.352 1.00 93.62 109 GLN A N 1
ATOM 892 C CA . GLN A 1 109 ? 14.121 -12.136 -5.895 1.00 93.62 109 GLN A CA 1
ATOM 893 C C . GLN A 1 109 ? 13.529 -12.543 -7.248 1.00 93.62 109 GLN A C 1
ATOM 895 O O . GLN A 1 109 ? 14.253 -13.014 -8.121 1.00 93.62 109 GLN A O 1
ATOM 900 N N . ILE A 1 110 ? 12.222 -12.354 -7.448 1.00 94.19 110 ILE A N 1
ATOM 901 C CA . ILE A 1 110 ? 11.583 -12.591 -8.745 1.00 94.19 110 ILE A CA 1
ATOM 902 C C . ILE A 1 110 ? 12.103 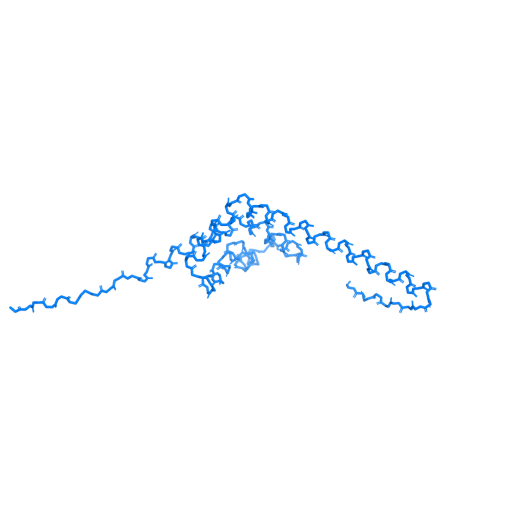-11.600 -9.792 1.00 94.19 110 ILE A C 1
ATOM 904 O O . ILE A 1 110 ? 12.402 -12.025 -10.908 1.00 94.19 110 ILE A O 1
ATOM 908 N N . GLU A 1 111 ? 12.241 -10.317 -9.451 1.00 92.69 111 GLU A N 1
ATOM 909 C CA . GLU A 1 111 ? 12.838 -9.307 -10.336 1.00 92.69 111 GLU A CA 1
ATOM 910 C C . GLU A 1 111 ? 14.264 -9.702 -10.744 1.00 92.69 111 GLU A C 1
ATOM 912 O O . GLU A 1 111 ? 14.553 -9.758 -11.940 1.00 92.69 111 GLU A O 1
ATOM 917 N N . ASP A 1 112 ? 15.118 -10.082 -9.789 1.00 93.50 112 ASP A N 1
ATOM 918 C CA . ASP A 1 112 ? 16.494 -10.527 -10.052 1.00 93.50 112 ASP A CA 1
ATOM 919 C C . ASP A 1 112 ? 16.530 -11.746 -10.989 1.00 93.50 112 ASP A C 1
ATOM 921 O O . ASP A 1 112 ? 17.257 -11.753 -11.985 1.00 93.50 112 ASP A O 1
ATOM 925 N N . ILE A 1 113 ? 15.688 -12.756 -10.731 1.00 96.38 113 ILE A N 1
ATOM 926 C CA . ILE A 1 113 ? 15.560 -13.943 -11.593 1.00 96.38 113 ILE A CA 1
ATOM 927 C C . ILE A 1 113 ? 15.154 -13.543 -13.016 1.00 96.38 113 ILE A C 1
ATOM 929 O O . ILE A 1 113 ? 15.667 -14.103 -13.989 1.00 96.38 113 ILE A O 1
ATOM 933 N N . MET A 1 114 ? 14.223 -12.600 -13.161 1.00 94.44 114 MET A N 1
ATOM 934 C CA . MET A 1 114 ? 13.777 -12.134 -14.472 1.00 94.44 114 MET A CA 1
ATOM 935 C C . MET A 1 114 ? 14.873 -11.356 -15.199 1.00 94.44 114 MET A C 1
ATOM 937 O O . MET A 1 114 ? 15.069 -11.592 -16.391 1.00 94.44 114 MET A O 1
ATOM 941 N N . PHE A 1 115 ? 15.636 -10.507 -14.506 1.00 92.56 115 PHE A N 1
ATOM 942 C CA . PHE A 1 115 ? 16.789 -9.820 -15.091 1.00 92.56 115 PHE A CA 1
ATOM 943 C C . PHE A 1 115 ? 17.863 -10.797 -15.569 1.00 92.56 115 PHE A C 1
ATOM 945 O O . PHE A 1 115 ? 18.369 -10.637 -16.683 1.00 92.56 115 PHE A O 1
ATOM 952 N N . THR A 1 116 ? 18.175 -11.838 -14.790 1.00 95.88 116 THR A N 1
ATOM 953 C CA . THR A 1 116 ? 19.090 -12.904 -15.225 1.00 95.88 116 THR A CA 1
ATOM 954 C C . THR A 1 116 ? 18.566 -13.592 -16.481 1.00 95.88 116 THR A C 1
ATOM 956 O O . THR A 1 116 ? 19.279 -13.660 -17.476 1.00 95.88 116 THR A O 1
ATOM 959 N N . LYS A 1 117 ? 17.294 -14.009 -16.499 1.00 95.19 117 LYS A N 1
ATOM 960 C CA . LYS A 1 117 ? 16.692 -14.672 -17.668 1.00 95.19 117 LYS A CA 1
ATOM 961 C C . LYS A 1 117 ? 16.688 -13.802 -18.922 1.00 95.19 117 LYS A C 1
ATOM 963 O O . LYS A 1 117 ? 16.938 -14.310 -20.011 1.00 95.19 117 LYS A O 1
ATOM 968 N N . ILE A 1 118 ? 16.383 -12.513 -18.785 1.00 92.88 118 ILE A N 1
ATOM 969 C CA . ILE A 1 118 ? 16.407 -11.562 -19.903 1.00 92.88 118 ILE A CA 1
ATOM 970 C C . ILE A 1 118 ? 17.839 -11.405 -20.419 1.00 92.88 118 ILE A C 1
ATOM 972 O O . ILE A 1 118 ? 18.051 -11.439 -21.629 1.00 92.88 118 ILE A O 1
ATOM 976 N N . SER A 1 119 ? 18.816 -11.295 -19.518 1.00 91.06 119 SER A N 1
ATOM 977 C CA . SER A 1 119 ? 20.232 -11.194 -19.882 1.00 91.06 119 SER A CA 1
ATOM 978 C C . SER A 1 119 ? 20.695 -12.439 -20.640 1.00 91.06 119 SER A C 1
AT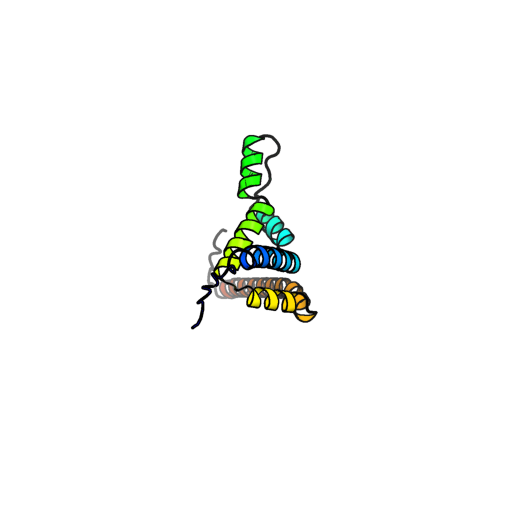OM 980 O O . SER A 1 119 ? 21.205 -12.319 -21.752 1.00 91.06 119 SER A O 1
ATOM 982 N N . ASP A 1 120 ? 20.434 -13.631 -20.097 1.00 95.12 120 ASP A N 1
ATOM 983 C CA . ASP A 1 120 ? 20.770 -14.912 -20.729 1.00 95.12 120 ASP A CA 1
ATOM 984 C C . ASP A 1 120 ? 20.122 -15.042 -22.110 1.00 95.12 120 ASP A C 1
ATOM 986 O O . ASP A 1 120 ? 20.770 -15.467 -23.069 1.00 95.12 120 ASP A O 1
ATOM 990 N N . TYR A 1 121 ? 18.856 -14.635 -22.235 1.00 93.44 121 TYR A N 1
ATOM 991 C CA . TYR A 1 121 ? 18.135 -14.637 -23.503 1.00 93.44 121 TYR A CA 1
ATOM 992 C C . TYR A 1 121 ? 18.792 -13.720 -24.540 1.00 93.44 121 TYR A C 1
ATOM 994 O O . TYR A 1 121 ? 18.980 -14.145 -25.679 1.00 93.44 121 TYR A O 1
ATOM 1002 N N . ILE A 1 122 ? 19.185 -12.499 -24.166 1.00 91.50 122 ILE A N 1
ATOM 1003 C CA . ILE A 1 122 ? 19.860 -11.550 -25.065 1.00 91.50 122 ILE A CA 1
ATOM 1004 C C . ILE A 1 122 ? 21.226 -12.093 -25.494 1.00 91.50 122 ILE A C 1
ATOM 1006 O O . ILE A 1 122 ? 21.501 -12.140 -26.694 1.00 91.50 122 ILE A O 1
ATOM 1010 N N . PHE A 1 123 ? 22.060 -12.543 -24.552 1.00 92.19 123 PHE A N 1
ATOM 1011 C CA . PHE A 1 123 ? 23.399 -13.049 -24.867 1.00 92.19 123 PHE A CA 1
ATOM 1012 C C . PHE A 1 123 ? 23.344 -14.301 -25.741 1.00 92.19 123 PHE A C 1
ATOM 1014 O O . PHE A 1 123 ? 23.974 -14.334 -26.796 1.00 92.19 123 PHE A O 1
ATOM 1021 N N . THR A 1 124 ? 22.518 -15.282 -25.372 1.00 94.50 124 THR A N 1
ATOM 1022 C CA . THR A 1 124 ? 22.347 -16.509 -26.163 1.00 94.50 124 THR A CA 1
ATOM 1023 C C . THR A 1 124 ? 21.810 -16.185 -27.557 1.00 94.50 124 THR A C 1
ATOM 1025 O O . THR A 1 124 ? 22.263 -16.751 -28.548 1.00 94.50 124 THR A O 1
ATOM 1028 N N . SER A 1 125 ? 20.865 -15.249 -27.675 1.00 94.19 125 SER A N 1
ATOM 1029 C CA . SER A 1 125 ? 20.325 -14.838 -28.976 1.00 94.19 125 SER A CA 1
ATOM 1030 C C . SER A 1 125 ? 21.391 -14.192 -29.860 1.00 94.19 125 SER A C 1
ATOM 1032 O O . SER A 1 125 ? 21.479 -14.529 -31.041 1.00 94.19 125 SER A O 1
ATOM 1034 N N . ALA A 1 126 ? 22.243 -13.339 -29.285 1.00 91.75 126 ALA A N 1
ATOM 1035 C CA . ALA A 1 126 ? 23.358 -12.717 -29.992 1.00 91.75 126 ALA A CA 1
ATOM 1036 C C . ALA A 1 126 ? 24.391 -13.749 -30.478 1.00 91.75 126 ALA A C 1
ATOM 1038 O O . ALA A 1 126 ? 24.841 -13.662 -31.620 1.00 91.75 126 ALA A O 1
ATOM 1039 N N . GLU A 1 127 ? 24.712 -14.766 -29.669 1.00 94.00 127 GLU A N 1
ATOM 1040 C CA . GLU A 1 127 ? 25.579 -15.889 -30.074 1.00 94.00 127 GLU A CA 1
ATOM 1041 C C . GLU A 1 127 ? 25.018 -16.664 -31.275 1.00 94.00 127 GLU A C 1
ATOM 1043 O O . GLU A 1 127 ? 25.773 -17.157 -32.111 1.00 94.00 127 GLU A O 1
ATOM 1048 N N . HIS A 1 128 ? 23.691 -16.725 -31.400 1.00 94.69 128 HIS A N 1
ATOM 1049 C CA . HIS A 1 128 ? 23.001 -17.350 -32.529 1.00 94.69 128 HIS A CA 1
ATOM 1050 C C . HIS A 1 128 ? 22.745 -16.383 -33.701 1.00 94.69 128 HIS A C 1
ATOM 1052 O O . HIS A 1 128 ? 22.079 -16.751 -34.669 1.00 94.69 128 HIS A O 1
ATOM 1058 N N . GLY A 1 129 ? 23.269 -15.155 -33.644 1.00 94.56 129 GLY A N 1
ATOM 1059 C CA . GLY A 1 129 ? 23.139 -14.153 -34.704 1.00 94.56 129 GLY A CA 1
ATOM 1060 C C . GLY A 1 129 ? 21.798 -13.411 -34.733 1.00 94.56 129 GLY A C 1
ATOM 1061 O O . GLY A 1 129 ? 21.524 -12.695 -35.696 1.00 94.56 129 GLY A O 1
ATOM 1062 N N . TYR A 1 130 ? 20.962 -13.549 -33.702 1.00 92.81 130 TYR A N 1
ATOM 1063 C CA . TYR A 1 130 ? 19.728 -12.778 -33.558 1.00 92.81 130 TYR A CA 1
ATOM 1064 C C . TYR A 1 130 ? 19.999 -11.459 -32.827 1.00 92.81 130 TYR A C 1
ATOM 1066 O O . TYR A 1 130 ? 20.646 -11.436 -31.782 1.00 92.81 130 TYR A O 1
ATOM 1074 N N . ASN A 1 131 ? 19.458 -10.354 -33.345 1.00 85.75 131 ASN A N 1
ATOM 1075 C CA . ASN A 1 131 ? 19.504 -9.059 -32.670 1.00 85.75 131 ASN A CA 1
ATOM 1076 C C . ASN A 1 131 ? 18.195 -8.816 -31.915 1.00 85.75 131 ASN A C 1
ATOM 1078 O O . ASN A 1 131 ? 17.126 -8.789 -32.530 1.00 85.75 131 ASN A O 1
ATOM 1082 N N . ILE A 1 132 ? 18.281 -8.621 -30.600 1.00 83.38 132 ILE A N 1
ATOM 1083 C CA . ILE A 1 132 ? 17.121 -8.302 -29.767 1.00 83.38 132 ILE A CA 1
ATOM 1084 C C . ILE A 1 132 ? 17.132 -6.804 -29.477 1.00 83.38 132 ILE A C 1
ATOM 1086 O O . ILE A 1 132 ? 18.003 -6.342 -28.740 1.00 83.38 132 ILE A O 1
ATOM 1090 N N . PRO A 1 133 ? 16.188 -6.028 -30.040 1.00 76.56 133 PRO A N 1
ATOM 1091 C CA . PRO A 1 133 ? 16.101 -4.610 -29.744 1.00 76.56 133 PRO A CA 1
ATOM 1092 C C . PRO A 1 133 ? 15.695 -4.434 -28.280 1.00 76.56 133 PRO A C 1
ATOM 1094 O O . PRO A 1 133 ? 14.607 -4.841 -27.870 1.00 76.56 133 PRO A O 1
ATOM 1097 N N . LEU A 1 134 ? 16.574 -3.821 -27.492 1.00 74.88 134 LEU A N 1
ATOM 1098 C CA . LEU A 1 134 ? 16.205 -3.311 -26.181 1.00 74.88 134 LEU A CA 1
ATOM 1099 C C . LEU A 1 134 ? 15.337 -2.073 -26.400 1.00 74.88 134 LEU A C 1
ATOM 1101 O O . LEU A 1 134 ? 15.766 -1.121 -27.048 1.00 74.88 134 LEU A O 1
ATOM 1105 N N . THR A 1 135 ? 14.102 -2.095 -25.902 1.00 64.56 135 THR A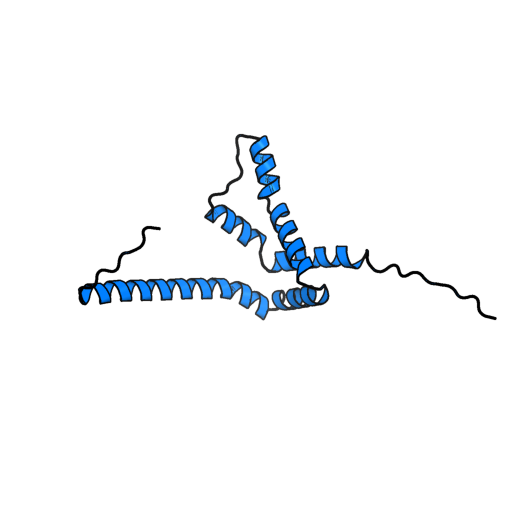 N 1
ATOM 1106 C CA . THR A 1 135 ? 13.275 -0.889 -25.853 1.00 64.56 135 THR A CA 1
ATOM 1107 C C . THR A 1 135 ? 13.946 0.116 -24.926 1.00 64.56 135 THR A C 1
ATOM 1109 O O . THR A 1 135 ? 14.191 -0.196 -23.761 1.00 64.56 135 THR A O 1
ATOM 1112 N N . GLU A 1 136 ? 14.258 1.301 -25.448 1.00 55.38 136 GLU A N 1
ATOM 1113 C CA . GLU A 1 136 ? 14.660 2.440 -24.625 1.00 55.38 136 GLU A CA 1
ATOM 1114 C C . GLU A 1 136 ? 13.488 2.779 -23.692 1.00 55.38 136 GLU A C 1
ATOM 1116 O O . GLU A 1 136 ? 12.379 3.049 -24.161 1.00 55.38 136 GLU A O 1
ATOM 1121 N N . PHE A 1 137 ? 13.718 2.674 -22.383 1.00 47.22 137 PHE A N 1
ATOM 1122 C CA . PHE A 1 137 ? 12.776 3.084 -21.341 1.00 47.22 137 PHE A CA 1
ATOM 1123 C C . PHE A 1 137 ? 13.170 4.454 -20.794 1.00 47.22 137 PHE A C 1
ATOM 1125 O O . PHE A 1 137 ? 14.388 4.672 -20.587 1.00 47.22 137 PHE A O 1
#

pLDDT: mean 85.24, std 17.84, range [31.98, 98.12]

Solvent-accessible surface area (backbone atoms only — not comparable to full-atom values): 8177 Å² total; per-residue (Å²): 134,85,84,84,79,82,80,78,86,88,85,70,77,71,59,65,62,50,40,51,54,52,46,53,52,39,41,60,72,71,44,47,70,65,53,51,55,51,51,34,54,74,71,69,57,72,82,57,86,88,39,72,70,60,29,51,53,39,51,62,70,68,26,71,66,41,50,51,51,52,49,44,54,54,47,64,72,78,45,54,60,67,57,51,51,51,50,39,55,42,48,71,33,75,64,33,46,49,49,63,61,45,51,60,52,52,52,50,53,51,50,52,53,49,53,51,53,52,49,53,51,50,55,55,34,46,77,73,73,43,85,76,84,75,78,88,126

Foldseek 3Di:
DDDDDDDDDDDDPPQLVVLLVLLVLLCVLLVVLVVLVVVCVVVVNDQDDPDPVSNVVCCCCRNPVNVSVVSSVVCVVPDDSVVSVVSSVQSPDPNVVVCSVCVVVVVVVVVVVVVVVVVCVCVVCVVVVHHDDDPDD